Protein AF-A0A9E3AV91-F1 (afdb_monomer_lite)

Structure (mmCIF, N/CA/C/O backbone):
data_AF-A0A9E3AV91-F1
#
_entry.id   AF-A0A9E3AV91-F1
#
loop_
_atom_site.group_PDB
_atom_site.id
_atom_site.type_symbol
_atom_site.label_atom_id
_atom_site.label_alt_id
_atom_site.label_comp_id
_atom_site.label_asym_id
_atom_site.label_entity_id
_atom_site.label_seq_id
_atom_site.pdbx_PDB_ins_code
_atom_site.Cartn_x
_atom_site.Cartn_y
_atom_site.Cartn_z
_atom_site.occupancy
_atom_site.B_iso_or_equiv
_atom_site.auth_seq_id
_atom_site.auth_comp_id
_atom_site.auth_asym_id
_atom_site.auth_atom_id
_atom_site.pdbx_PDB_model_num
ATOM 1 N N . MET A 1 1 ? 62.453 -32.123 -1.125 1.00 66.94 1 MET A N 1
ATOM 2 C CA . MET A 1 1 ? 61.817 -31.999 -2.456 1.00 66.94 1 MET A CA 1
ATOM 3 C C . MET A 1 1 ? 60.287 -31.909 -2.385 1.00 66.94 1 MET A C 1
ATOM 5 O O . MET A 1 1 ? 59.731 -31.094 -3.101 1.00 66.94 1 MET A O 1
ATOM 9 N N . LEU A 1 2 ? 59.595 -32.643 -1.497 1.00 73.81 2 LEU A N 1
ATOM 10 C CA . LEU A 1 2 ? 58.120 -32.592 -1.363 1.00 73.81 2 LEU A CA 1
ATOM 11 C C . LEU A 1 2 ? 57.533 -31.235 -0.911 1.00 73.81 2 LEU A C 1
ATOM 13 O O . LEU A 1 2 ? 56.445 -30.877 -1.342 1.00 73.81 2 LEU A O 1
ATOM 17 N N . TRP A 1 3 ? 58.254 -30.450 -0.107 1.00 83.56 3 TRP A N 1
ATOM 18 C CA . TRP A 1 3 ? 57.770 -29.158 0.413 1.00 83.56 3 TRP A CA 1
ATOM 19 C C . TRP A 1 3 ? 57.645 -28.054 -0.653 1.00 83.56 3 TRP A C 1
ATOM 21 O O . TRP A 1 3 ? 56.817 -27.157 -0.528 1.00 83.56 3 TRP A O 1
ATOM 31 N N . ALA A 1 4 ? 58.449 -28.116 -1.716 1.00 78.56 4 ALA A N 1
ATOM 32 C CA . ALA A 1 4 ? 58.384 -27.146 -2.807 1.00 78.56 4 ALA A CA 1
ATOM 33 C C . ALA A 1 4 ? 57.163 -27.403 -3.707 1.00 78.56 4 ALA A C 1
ATOM 35 O O . ALA A 1 4 ? 56.510 -26.467 -4.155 1.00 78.56 4 ALA A O 1
ATOM 36 N N . LEU A 1 5 ? 56.809 -28.676 -3.918 1.00 81.44 5 LEU A N 1
ATOM 37 C CA . LEU A 1 5 ? 55.640 -29.067 -4.709 1.00 81.44 5 LEU A CA 1
ATOM 38 C C . LEU A 1 5 ? 54.326 -28.701 -4.011 1.00 81.44 5 LEU A C 1
ATOM 40 O O . LEU A 1 5 ? 53.410 -28.207 -4.664 1.00 81.44 5 LEU A O 1
ATOM 44 N N . THR A 1 6 ? 54.239 -28.884 -2.691 1.00 80.44 6 THR A N 1
ATOM 45 C CA . THR A 1 6 ? 53.053 -28.470 -1.926 1.00 80.44 6 THR A CA 1
ATOM 46 C C . THR A 1 6 ? 52.890 -26.952 -1.914 1.00 80.44 6 THR A C 1
ATOM 48 O O . THR A 1 6 ? 51.776 -26.467 -2.096 1.00 80.44 6 THR A O 1
ATOM 51 N N . ALA A 1 7 ? 53.986 -26.195 -1.780 1.00 80.75 7 ALA A N 1
ATOM 52 C CA . ALA A 1 7 ? 53.957 -24.735 -1.854 1.00 80.75 7 ALA A CA 1
ATOM 53 C C . ALA A 1 7 ? 53.473 -24.231 -3.228 1.00 80.75 7 ALA A C 1
ATOM 55 O O . ALA A 1 7 ? 52.622 -23.346 -3.295 1.00 80.75 7 ALA A O 1
ATOM 56 N N . ILE A 1 8 ? 53.952 -24.833 -4.322 1.00 84.44 8 ILE A N 1
ATOM 57 C CA . ILE A 1 8 ? 53.514 -24.491 -5.685 1.00 84.44 8 ILE A CA 1
ATOM 58 C C . ILE A 1 8 ? 52.039 -24.859 -5.906 1.00 84.44 8 ILE A C 1
ATOM 60 O O . ILE A 1 8 ? 51.296 -24.067 -6.482 1.00 84.44 8 ILE A O 1
ATOM 64 N N . ALA A 1 9 ? 51.582 -26.015 -5.415 1.00 75.94 9 ALA A N 1
ATOM 65 C CA . ALA A 1 9 ? 50.182 -26.427 -5.529 1.00 75.94 9 ALA A CA 1
ATOM 66 C C . ALA A 1 9 ? 49.228 -25.487 -4.768 1.00 75.94 9 ALA A C 1
ATOM 68 O O . ALA A 1 9 ? 48.163 -25.145 -5.283 1.00 75.94 9 ALA A O 1
ATOM 69 N N . LEU A 1 10 ? 49.623 -25.016 -3.578 1.00 79.94 10 LEU A N 1
ATOM 70 C CA . LEU A 1 10 ? 48.866 -24.015 -2.819 1.00 79.94 10 LEU A CA 1
ATOM 71 C C . LEU A 1 10 ? 48.783 -22.673 -3.556 1.00 79.94 10 LEU A C 1
ATOM 73 O O . LEU A 1 10 ? 47.712 -22.070 -3.609 1.00 79.94 10 LEU A O 1
ATOM 77 N N . LEU A 1 11 ? 49.887 -22.226 -4.160 1.00 79.44 11 LEU A N 1
ATOM 78 C CA . LEU A 1 11 ? 49.912 -20.999 -4.959 1.00 79.44 11 LEU A CA 1
ATOM 79 C C . LEU A 1 11 ? 49.023 -21.109 -6.205 1.00 79.44 11 LEU A C 1
ATOM 81 O O . LEU A 1 11 ? 48.274 -20.180 -6.503 1.00 79.44 11 LEU A O 1
ATOM 85 N N . ALA A 1 12 ? 49.046 -22.252 -6.895 1.00 71.94 12 ALA A N 1
ATOM 86 C CA . ALA A 1 12 ? 48.179 -22.508 -8.043 1.00 71.94 12 ALA A CA 1
ATOM 87 C C . ALA A 1 12 ? 46.690 -22.522 -7.649 1.00 71.94 12 ALA A C 1
ATOM 89 O O . ALA A 1 12 ? 45.868 -21.907 -8.327 1.00 71.94 12 ALA A O 1
ATOM 90 N N . ALA A 1 13 ? 46.341 -23.154 -6.523 1.00 71.25 13 ALA A N 1
ATOM 91 C CA . ALA A 1 13 ? 44.971 -23.171 -6.009 1.00 71.25 13 ALA A CA 1
ATOM 92 C C . ALA A 1 13 ? 44.472 -21.768 -5.608 1.00 71.25 13 ALA A C 1
ATOM 94 O O . ALA A 1 13 ? 43.328 -21.418 -5.896 1.00 71.25 13 ALA A O 1
ATOM 95 N N . ALA A 1 14 ? 45.331 -20.946 -4.995 1.00 70.69 14 ALA A N 1
ATOM 96 C CA . ALA A 1 14 ? 45.009 -19.563 -4.639 1.00 70.69 14 ALA A CA 1
ATOM 97 C C . ALA A 1 14 ? 44.835 -18.658 -5.876 1.00 70.69 14 ALA A C 1
ATOM 99 O O . ALA A 1 14 ? 43.919 -17.841 -5.928 1.00 70.69 14 ALA A O 1
ATOM 100 N N . ALA A 1 15 ? 45.671 -18.823 -6.904 1.00 72.06 15 ALA A N 1
ATOM 101 C CA . ALA A 1 15 ? 45.511 -18.106 -8.171 1.00 72.06 15 ALA A CA 1
ATOM 102 C C . ALA A 1 15 ? 44.214 -18.507 -8.904 1.00 72.06 15 ALA A C 1
ATOM 104 O O . ALA A 1 15 ? 43.525 -17.655 -9.473 1.00 72.06 15 ALA A O 1
ATOM 105 N N . GLN A 1 16 ? 43.842 -19.790 -8.847 1.00 69.69 16 GLN A N 1
ATOM 106 C CA . GLN A 1 16 ? 42.607 -20.295 -9.445 1.00 69.69 16 GLN A CA 1
ATOM 107 C C . GLN A 1 16 ? 41.355 -19.734 -8.754 1.00 69.69 16 GLN A C 1
ATOM 109 O O . GLN A 1 16 ? 40.400 -19.368 -9.440 1.00 69.69 16 GLN A O 1
ATOM 114 N N . SER A 1 17 ? 41.351 -19.621 -7.419 1.00 60.25 17 SER A N 1
ATOM 115 C CA . SER A 1 17 ? 40.216 -19.055 -6.674 1.00 60.25 17 SER A CA 1
ATOM 116 C C . SER A 1 17 ? 40.046 -17.551 -6.917 1.00 60.25 17 SER A C 1
ATOM 118 O O . SER A 1 17 ? 38.918 -17.085 -7.083 1.00 60.25 17 SER A O 1
ATOM 120 N N . LEU A 1 18 ? 41.148 -16.801 -7.030 1.00 64.69 18 LEU A N 1
ATOM 121 C CA . LEU A 1 18 ? 41.136 -15.385 -7.415 1.00 64.69 18 LEU A CA 1
ATOM 122 C C . LEU A 1 18 ? 40.551 -15.190 -8.821 1.00 64.69 18 LEU A C 1
ATOM 124 O O . LEU A 1 18 ? 39.651 -14.375 -9.004 1.00 64.69 18 LEU A O 1
ATOM 128 N N . THR A 1 19 ? 40.995 -15.994 -9.791 1.00 66.00 19 THR A N 1
ATOM 129 C CA . THR A 1 19 ? 40.529 -15.914 -11.187 1.00 66.00 19 THR A CA 1
ATOM 130 C C . THR A 1 19 ? 39.050 -16.280 -11.319 1.00 66.00 19 THR A C 1
ATOM 132 O O . THR A 1 19 ? 38.302 -15.594 -12.013 1.00 66.00 19 THR A O 1
ATOM 135 N N . ALA A 1 20 ? 38.605 -17.328 -10.617 1.00 66.75 20 ALA A N 1
ATOM 136 C CA . ALA A 1 20 ? 37.196 -17.722 -10.588 1.00 66.75 20 ALA A CA 1
ATOM 137 C C . ALA A 1 20 ? 36.309 -16.614 -9.994 1.00 66.75 20 ALA A C 1
ATOM 139 O O . ALA A 1 20 ? 35.258 -16.298 -10.545 1.00 66.75 20 ALA A O 1
ATOM 140 N N . THR A 1 21 ? 36.774 -15.953 -8.930 1.00 67.12 21 THR A N 1
ATOM 141 C CA . THR A 1 21 ? 36.050 -14.836 -8.302 1.00 67.12 21 THR A CA 1
ATOM 142 C C . THR A 1 21 ? 35.936 -13.629 -9.239 1.00 67.12 21 THR A C 1
ATOM 144 O O . THR A 1 21 ? 34.872 -13.018 -9.329 1.00 67.12 21 THR A O 1
ATOM 147 N N . SER A 1 22 ? 37.008 -13.292 -9.965 1.00 68.00 22 SER A N 1
ATOM 148 C CA . SER A 1 22 ? 36.998 -12.209 -10.959 1.00 68.00 22 SER A CA 1
ATOM 149 C C . SER A 1 22 ? 36.042 -12.497 -12.118 1.00 68.00 22 SER A C 1
ATOM 151 O O . SER A 1 22 ? 35.288 -11.615 -12.522 1.00 68.00 22 SER A O 1
ATOM 153 N N . TYR A 1 23 ? 36.028 -13.738 -12.603 1.00 68.50 23 TYR A N 1
ATOM 154 C CA . TYR A 1 23 ? 35.145 -14.176 -13.681 1.00 68.50 23 TYR A CA 1
ATOM 155 C C . TYR A 1 23 ? 33.661 -14.103 -13.295 1.00 68.50 23 TYR A C 1
ATOM 157 O O . TYR A 1 23 ? 32.833 -13.599 -14.056 1.00 68.50 23 TYR A O 1
ATOM 165 N N . ASP A 1 24 ? 33.324 -14.553 -12.085 1.00 74.50 24 ASP A N 1
ATOM 166 C CA . ASP A 1 24 ? 31.957 -14.484 -11.568 1.00 74.50 24 ASP A CA 1
ATOM 167 C C . ASP A 1 24 ? 31.510 -13.036 -11.327 1.00 74.50 24 ASP A C 1
ATOM 169 O O . ASP A 1 24 ? 30.356 -12.690 -11.591 1.00 74.50 24 ASP A O 1
ATOM 173 N N . ALA A 1 25 ? 32.410 -12.169 -10.853 1.00 76.38 25 ALA A N 1
ATOM 174 C CA . ALA A 1 25 ? 32.127 -10.748 -10.671 1.00 76.38 25 ALA A CA 1
ATOM 175 C C . ALA A 1 25 ? 31.852 -10.037 -12.008 1.00 76.38 25 ALA A C 1
ATOM 177 O O . ALA A 1 25 ? 30.905 -9.255 -12.104 1.00 76.38 25 ALA A O 1
ATOM 178 N N . GLU A 1 26 ? 32.630 -10.343 -13.048 1.00 75.25 26 GLU A N 1
ATOM 179 C CA . GLU A 1 26 ? 32.450 -9.788 -14.392 1.00 75.25 26 GLU A CA 1
ATOM 180 C C . GLU A 1 26 ? 31.134 -10.255 -15.030 1.00 75.25 26 GLU A C 1
ATOM 182 O O . GLU A 1 26 ? 30.369 -9.438 -15.546 1.00 75.25 26 GLU A O 1
ATOM 187 N N . ARG A 1 27 ? 30.799 -11.547 -14.910 1.00 77.62 27 ARG A N 1
ATOM 188 C CA . ARG A 1 27 ? 29.502 -12.075 -15.364 1.00 77.62 27 ARG A CA 1
ATOM 189 C C . ARG A 1 27 ? 28.324 -11.408 -14.659 1.00 77.62 27 ARG A C 1
ATOM 191 O O . ARG A 1 27 ? 27.390 -10.978 -15.325 1.00 77.62 27 ARG A O 1
ATOM 198 N N . ARG A 1 28 ? 28.390 -11.239 -13.333 1.00 72.69 28 ARG A N 1
ATOM 199 C CA . ARG A 1 28 ? 27.345 -10.530 -12.573 1.00 72.69 28 ARG A CA 1
ATOM 200 C C . ARG A 1 28 ? 27.182 -9.083 -13.023 1.00 72.69 28 ARG A C 1
ATOM 202 O O . ARG A 1 28 ? 26.057 -8.596 -13.078 1.00 72.69 28 ARG A O 1
ATOM 209 N N . ALA A 1 29 ? 28.279 -8.395 -13.338 1.00 83.75 29 ALA A N 1
ATOM 210 C CA . ALA A 1 29 ? 28.225 -7.029 -13.848 1.00 83.75 29 ALA A CA 1
ATOM 211 C C . ALA A 1 29 ? 27.537 -6.965 -15.221 1.00 83.75 29 ALA A C 1
ATOM 213 O O . ALA A 1 29 ? 26.724 -6.071 -15.455 1.00 83.75 29 ALA A O 1
ATOM 214 N N . LEU A 1 30 ? 27.810 -7.935 -16.100 1.00 84.38 30 LEU A N 1
ATOM 215 C CA . LEU A 1 30 ? 27.144 -8.057 -17.399 1.00 84.38 30 LEU A CA 1
ATOM 216 C C . LEU A 1 30 ? 25.649 -8.365 -17.252 1.00 84.38 30 LEU A C 1
ATOM 218 O O . LEU A 1 30 ? 24.834 -7.686 -17.876 1.00 84.38 30 LEU A O 1
ATOM 222 N N . ASP A 1 31 ? 25.281 -9.318 -16.396 1.00 83.50 31 ASP A N 1
ATOM 223 C CA . ASP A 1 31 ? 23.880 -9.672 -16.134 1.00 83.50 31 ASP A CA 1
ATOM 224 C C . ASP A 1 31 ? 23.110 -8.484 -15.536 1.00 83.50 31 ASP A C 1
ATOM 226 O O . ASP A 1 31 ? 21.998 -8.170 -15.965 1.00 83.50 31 ASP A O 1
ATOM 230 N N . ALA A 1 32 ? 23.720 -7.763 -14.589 1.00 83.69 32 ALA A N 1
ATOM 231 C CA . ALA A 1 32 ? 23.139 -6.559 -14.002 1.00 83.69 32 ALA A CA 1
ATOM 232 C C 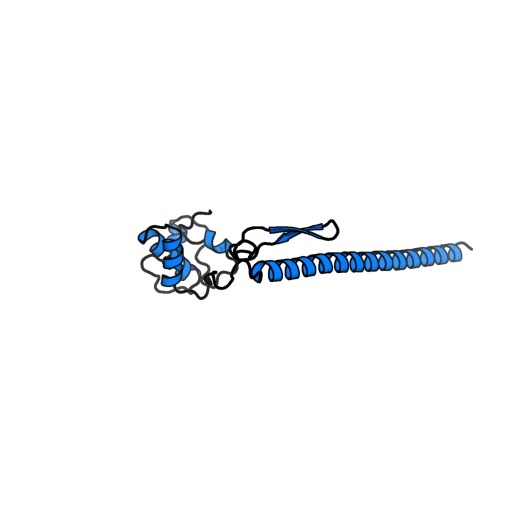. ALA A 1 32 ? 22.970 -5.439 -15.039 1.00 83.69 32 ALA A C 1
ATOM 234 O O . ALA A 1 32 ? 21.919 -4.801 -15.087 1.00 83.69 32 ALA A O 1
ATOM 235 N N . ALA A 1 33 ? 23.963 -5.222 -15.906 1.00 86.69 33 ALA A N 1
ATOM 236 C CA . ALA A 1 33 ? 23.870 -4.245 -16.988 1.00 86.69 33 ALA A CA 1
ATOM 237 C C . ALA A 1 33 ? 22.763 -4.606 -17.994 1.00 86.69 33 ALA A C 1
ATOM 239 O O . ALA A 1 33 ? 22.022 -3.732 -18.451 1.00 86.69 33 ALA 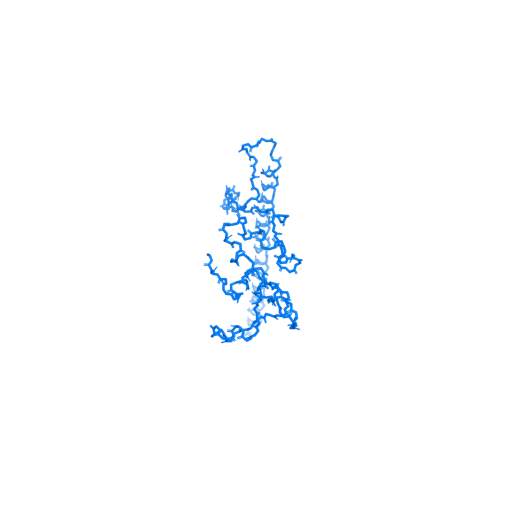A O 1
ATOM 240 N N . GLN A 1 34 ? 22.602 -5.894 -18.312 1.00 87.06 34 GLN A N 1
ATOM 241 C CA . GLN A 1 34 ? 21.506 -6.370 -19.155 1.00 87.06 34 GLN A CA 1
ATOM 242 C C . GLN A 1 34 ? 20.147 -6.146 -18.487 1.00 87.06 34 GLN A C 1
ATOM 244 O O . GLN A 1 34 ? 19.259 -5.568 -19.118 1.00 87.06 34 GLN A O 1
ATOM 249 N N . ALA A 1 35 ? 19.995 -6.518 -17.214 1.00 85.31 35 ALA A N 1
ATOM 250 C CA . ALA A 1 35 ? 18.769 -6.292 -16.452 1.00 85.31 35 ALA A CA 1
ATOM 251 C C . ALA A 1 35 ? 18.406 -4.799 -16.385 1.00 85.31 35 ALA A C 1
ATOM 253 O O . ALA A 1 35 ? 17.258 -4.432 -16.641 1.00 85.31 35 ALA A O 1
ATOM 254 N N . GLN A 1 36 ? 19.391 -3.930 -16.142 1.00 88.50 36 GLN A N 1
ATOM 255 C CA . GLN A 1 36 ? 19.189 -2.483 -16.136 1.00 88.50 36 GLN A CA 1
ATOM 256 C C . GLN A 1 36 ? 18.705 -1.978 -17.499 1.00 88.50 36 GLN A C 1
ATOM 258 O O . GLN A 1 36 ? 17.746 -1.216 -17.567 1.00 88.50 36 GLN A O 1
ATOM 263 N N . SER A 1 37 ? 19.285 -2.472 -18.597 1.00 91.19 37 SER A N 1
ATOM 264 C CA . SER A 1 37 ? 18.844 -2.082 -19.942 1.00 91.19 37 SER A CA 1
ATOM 265 C C . SER A 1 37 ? 17.385 -2.465 -20.232 1.00 91.19 37 SER A C 1
ATOM 267 O O . SER A 1 37 ? 16.674 -1.728 -20.917 1.00 91.19 37 SER A O 1
ATOM 269 N N . VAL A 1 38 ? 16.915 -3.596 -19.689 1.00 91.12 38 VAL A N 1
ATOM 270 C CA . VAL A 1 38 ? 15.514 -4.031 -19.793 1.00 91.12 38 VAL A CA 1
ATOM 271 C C . VAL A 1 38 ? 14.601 -3.116 -18.970 1.00 91.12 38 VAL A C 1
ATOM 273 O O . VAL A 1 38 ? 13.525 -2.746 -19.446 1.00 91.12 38 VAL A O 1
ATOM 276 N N . LEU A 1 39 ? 15.028 -2.707 -17.771 1.00 90.19 39 LEU A N 1
ATOM 277 C CA . LEU A 1 39 ? 14.293 -1.755 -16.930 1.00 90.19 39 LEU A CA 1
ATOM 278 C C . LEU A 1 39 ? 14.179 -0.379 -17.595 1.00 90.19 39 LEU A C 1
ATOM 280 O O . LEU A 1 39 ? 13.081 0.173 -17.675 1.00 90.19 39 LEU A O 1
ATOM 284 N N . ASP A 1 40 ? 15.272 0.140 -18.148 1.00 92.31 40 ASP A N 1
ATOM 285 C CA . ASP A 1 40 ? 15.285 1.431 -18.841 1.00 92.31 40 ASP A CA 1
ATOM 286 C C . ASP A 1 40 ? 14.365 1.410 -20.072 1.00 92.31 40 ASP A C 1
ATOM 288 O O . ASP A 1 40 ? 13.599 2.351 -20.320 1.00 92.31 40 ASP A O 1
ATOM 292 N N . ALA A 1 41 ? 14.374 0.300 -20.820 1.00 92.00 41 ALA A N 1
ATOM 293 C CA . ALA A 1 41 ? 13.444 0.073 -21.920 1.00 92.00 41 ALA A CA 1
ATOM 294 C C . ALA A 1 41 ? 11.986 0.028 -21.435 1.00 92.00 41 ALA A C 1
ATOM 296 O O . ALA A 1 41 ? 11.108 0.602 -22.085 1.00 92.00 41 ALA A O 1
ATOM 297 N N . ALA A 1 42 ? 11.715 -0.601 -20.287 1.00 91.62 42 ALA A N 1
ATOM 298 C CA . ALA A 1 42 ? 10.383 -0.658 -19.694 1.00 91.62 42 ALA A CA 1
ATOM 299 C C . ALA A 1 42 ? 9.864 0.736 -19.308 1.00 91.62 42 ALA A C 1
ATOM 301 O O . ALA A 1 42 ? 8.752 1.106 -19.693 1.00 91.62 42 ALA A O 1
ATOM 302 N N . VAL A 1 43 ? 10.685 1.535 -18.619 1.00 91.75 43 VAL A N 1
ATOM 303 C CA . VAL A 1 43 ? 10.346 2.911 -18.221 1.00 91.75 43 VAL A CA 1
ATOM 304 C C . VAL A 1 43 ? 10.102 3.776 -19.452 1.00 91.75 43 VAL A C 1
ATOM 306 O O . VAL A 1 43 ? 9.053 4.410 -19.572 1.00 91.75 43 VAL A O 1
ATOM 309 N N . THR A 1 44 ? 11.021 3.743 -20.417 1.00 94.19 44 THR A N 1
ATOM 310 C CA . THR A 1 44 ? 10.889 4.499 -21.668 1.00 94.19 44 THR A CA 1
ATOM 311 C C . THR A 1 44 ? 9.604 4.115 -22.401 1.00 94.19 44 THR A C 1
ATOM 313 O O . THR A 1 44 ? 8.843 4.976 -22.853 1.00 94.19 44 THR A O 1
ATOM 316 N N . ARG A 1 45 ? 9.302 2.813 -22.480 1.00 93.31 45 ARG A N 1
ATOM 317 C CA . ARG A 1 45 ? 8.091 2.314 -23.134 1.00 93.31 45 ARG A CA 1
ATOM 318 C C . ARG A 1 45 ? 6.817 2.763 -22.424 1.00 93.31 45 ARG A C 1
ATOM 320 O O . ARG A 1 45 ? 5.838 3.067 -23.116 1.00 93.31 45 ARG A O 1
ATOM 327 N N . ALA A 1 46 ? 6.827 2.803 -21.093 1.00 91.62 46 ALA A N 1
ATOM 328 C CA . ALA A 1 46 ? 5.722 3.291 -20.278 1.00 91.62 46 ALA A CA 1
ATOM 329 C C . ALA A 1 46 ? 5.469 4.784 -20.521 1.00 91.62 46 ALA A C 1
ATOM 331 O O . ALA A 1 46 ? 4.348 5.160 -20.865 1.00 91.62 46 ALA A O 1
ATOM 332 N N . VAL A 1 47 ? 6.515 5.617 -20.456 1.00 92.06 47 VAL A N 1
ATOM 333 C CA . VAL A 1 47 ? 6.428 7.069 -20.697 1.00 92.06 47 VAL A CA 1
ATOM 334 C C . VAL A 1 47 ? 5.867 7.369 -22.087 1.00 92.06 47 VAL A C 1
ATOM 336 O O . VAL A 1 47 ? 4.956 8.189 -22.218 1.00 92.06 47 VAL A O 1
ATOM 339 N N . LEU A 1 48 ? 6.341 6.664 -23.121 1.00 93.06 48 LEU A N 1
ATOM 340 C CA . LEU A 1 48 ? 5.825 6.800 -24.487 1.00 93.06 48 LEU A CA 1
ATOM 341 C C . LEU A 1 48 ? 4.357 6.373 -24.601 1.00 93.06 48 LEU A C 1
ATOM 343 O O . LEU A 1 48 ? 3.579 7.025 -25.293 1.00 93.06 48 LEU A O 1
ATOM 347 N N . GLY A 1 49 ? 3.970 5.293 -23.916 1.00 91.75 49 GLY A N 1
ATOM 348 C CA . GLY A 1 49 ? 2.587 4.819 -23.893 1.00 91.75 49 GLY A CA 1
ATOM 349 C C . GLY A 1 49 ? 1.636 5.832 -23.259 1.00 91.75 49 GLY A C 1
ATOM 350 O O . GLY A 1 49 ? 0.578 6.113 -23.817 1.00 91.75 49 GLY A O 1
ATOM 351 N N . ILE A 1 50 ? 2.019 6.414 -22.123 1.00 89.25 50 ILE A N 1
ATOM 352 C CA . ILE A 1 50 ? 1.213 7.407 -21.393 1.00 89.25 50 ILE A CA 1
ATOM 353 C C . ILE A 1 50 ? 1.156 8.739 -22.157 1.00 89.25 50 ILE A C 1
ATOM 355 O O . ILE A 1 50 ? 0.117 9.399 -22.191 1.00 89.25 50 ILE A O 1
ATOM 359 N N . SER A 1 51 ? 2.252 9.115 -22.819 1.00 90.44 51 SER A N 1
ATOM 360 C CA . SER A 1 51 ? 2.382 10.388 -23.539 1.00 90.44 51 SER A CA 1
ATOM 361 C C . SER A 1 51 ? 1.843 10.366 -24.980 1.00 90.44 51 SER A C 1
ATOM 363 O O . SER A 1 51 ? 1.883 11.400 -25.652 1.00 90.44 51 SER A O 1
ATOM 365 N N . ASP A 1 52 ? 1.340 9.232 -25.496 1.00 91.00 52 ASP A N 1
ATOM 366 C CA . ASP A 1 52 ? 0.895 9.135 -26.898 1.00 91.00 52 ASP A CA 1
ATOM 367 C C . ASP A 1 52 ? -0.265 10.108 -27.177 1.00 91.00 52 ASP A C 1
ATOM 369 O O . ASP A 1 52 ? -1.290 10.123 -26.494 1.00 91.00 52 ASP A O 1
ATOM 373 N N . ARG A 1 53 ? -0.137 10.949 -28.206 1.00 89.19 53 ARG A N 1
ATOM 374 C CA . ARG A 1 53 ? -1.151 11.956 -28.565 1.00 89.19 53 ARG A CA 1
ATOM 375 C C . ARG A 1 53 ? -2.449 11.349 -29.106 1.00 89.19 53 ARG A C 1
ATOM 377 O O . ARG A 1 53 ? -3.470 12.027 -29.105 1.00 89.19 53 ARG A O 1
ATOM 384 N N . ARG A 1 54 ? -2.437 10.088 -29.544 1.00 92.19 54 ARG A N 1
ATOM 385 C CA . ARG A 1 54 ? -3.606 9.395 -30.100 1.00 92.19 54 ARG A CA 1
ATOM 386 C C . ARG A 1 54 ? -4.405 8.726 -28.973 1.00 92.19 54 ARG A C 1
ATOM 388 O O . ARG A 1 54 ? -3.895 7.780 -28.373 1.00 92.19 54 ARG A O 1
ATOM 395 N N . PRO A 1 55 ? -5.676 9.103 -28.731 1.00 82.44 55 PRO A N 1
ATOM 396 C CA . PRO A 1 55 ? -6.464 8.568 -27.613 1.00 82.44 55 PRO A CA 1
ATOM 397 C C . PRO A 1 55 ? -6.583 7.039 -27.592 1.00 82.44 55 PRO A C 1
ATOM 399 O O . PRO A 1 55 ? -6.594 6.435 -26.529 1.00 82.44 55 PRO A O 1
ATOM 402 N N . ARG A 1 56 ? -6.633 6.401 -28.769 1.00 85.50 56 ARG A N 1
ATOM 403 C CA . ARG A 1 56 ? -6.728 4.936 -28.897 1.00 85.50 56 ARG A CA 1
ATOM 404 C C . ARG A 1 56 ? -5.419 4.193 -28.607 1.00 85.50 56 ARG A C 1
ATOM 406 O O . ARG A 1 56 ? -5.467 3.011 -28.293 1.00 85.50 56 ARG A O 1
ATOM 413 N N . ALA A 1 57 ? -4.270 4.853 -28.755 1.00 83.69 57 ALA A N 1
ATOM 414 C CA . ALA A 1 57 ? -2.949 4.259 -28.522 1.00 83.69 57 ALA A CA 1
ATOM 415 C C . ALA A 1 57 ? -2.370 4.631 -27.146 1.00 83.69 57 ALA A C 1
ATOM 417 O O . ALA A 1 57 ? -1.466 3.951 -26.655 1.00 83.69 57 ALA A O 1
ATOM 418 N N . ARG A 1 58 ? -2.909 5.687 -26.522 1.00 89.12 58 ARG A N 1
ATOM 419 C CA . ARG A 1 58 ? -2.524 6.139 -25.189 1.00 89.12 58 ARG A CA 1
ATOM 420 C C . ARG A 1 58 ? -2.852 5.085 -24.139 1.00 89.12 58 ARG A C 1
ATOM 422 O O . ARG A 1 58 ? -3.964 4.563 -24.073 1.00 89.12 58 ARG A O 1
ATOM 429 N N . TRP A 1 59 ? -1.874 4.787 -23.297 1.00 89.44 59 TRP A N 1
ATOM 430 C CA . TRP A 1 59 ? -2.054 3.893 -22.166 1.00 89.44 59 TRP A CA 1
ATOM 431 C C . TRP A 1 59 ? -2.895 4.566 -21.088 1.00 89.44 59 TRP A C 1
ATOM 433 O O . TRP A 1 59 ? -2.699 5.734 -20.760 1.00 89.44 59 TRP A O 1
ATOM 443 N N . ARG A 1 60 ? -3.824 3.795 -20.526 1.00 83.69 60 ARG A N 1
ATOM 444 C CA . ARG A 1 60 ? -4.534 4.162 -19.303 1.00 83.69 60 ARG A CA 1
ATOM 445 C C . ARG A 1 60 ? -3.644 3.839 -18.104 1.00 83.69 60 ARG A C 1
ATOM 447 O O . ARG A 1 60 ? -2.945 2.828 -18.115 1.00 83.69 60 ARG A O 1
ATOM 454 N N . VAL A 1 61 ? -3.692 4.701 -17.096 1.00 82.69 61 VAL A N 1
ATOM 455 C CA . VAL A 1 61 ? -2.964 4.584 -15.820 1.00 82.69 61 VAL A CA 1
ATOM 456 C C . VAL A 1 61 ? -3.842 3.908 -14.756 1.00 82.69 61 VAL A C 1
ATOM 458 O O . VAL A 1 61 ? -3.963 4.359 -13.624 1.00 82.69 61 VAL A O 1
ATOM 461 N N . ASP A 1 62 ? -4.517 2.828 -15.148 1.00 77.31 62 ASP A N 1
ATOM 462 C CA . ASP A 1 62 ? -5.494 2.094 -14.332 1.00 77.31 62 ASP A CA 1
ATOM 463 C C . ASP A 1 62 ? -4.979 0.727 -13.851 1.00 77.31 62 ASP A C 1
ATOM 465 O O . ASP A 1 62 ? -5.751 -0.099 -13.376 1.00 77.31 62 ASP A O 1
ATOM 469 N N . GLY A 1 63 ? -3.674 0.469 -13.983 1.00 79.94 63 GLY A N 1
ATOM 470 C CA . GLY A 1 63 ? -3.063 -0.805 -13.606 1.00 79.94 63 GLY A CA 1
ATOM 471 C C . GLY A 1 63 ? -3.207 -1.916 -14.650 1.00 79.94 63 GLY A C 1
ATOM 472 O O . GLY A 1 63 ? -2.719 -3.021 -14.419 1.00 79.94 63 GLY A O 1
ATOM 473 N N . THR A 1 64 ? -3.808 -1.661 -15.819 1.00 84.44 64 THR A N 1
ATOM 474 C CA . THR A 1 64 ? -3.884 -2.666 -16.894 1.00 84.44 64 THR A CA 1
ATOM 475 C C . THR A 1 64 ? -2.486 -3.106 -17.341 1.00 84.44 64 THR A C 1
ATOM 477 O O . THR A 1 64 ? -1.691 -2.293 -17.820 1.00 84.44 64 THR A O 1
ATOM 480 N N . ALA A 1 65 ? -2.202 -4.410 -17.254 1.00 87.44 65 ALA A N 1
ATOM 481 C CA . ALA A 1 65 ? -0.912 -4.965 -17.647 1.00 87.44 65 ALA A CA 1
ATOM 482 C C . ALA A 1 65 ? -0.648 -4.811 -19.155 1.00 87.44 65 ALA A C 1
ATOM 484 O O . ALA A 1 65 ? -1.482 -5.138 -20.004 1.00 87.44 65 ALA A O 1
ATOM 485 N N . ARG A 1 66 ? 0.556 -4.350 -19.494 1.00 91.31 66 ARG A N 1
ATOM 486 C CA . ARG A 1 66 ? 1.069 -4.233 -20.862 1.00 91.31 66 ARG A CA 1
ATOM 487 C C . ARG A 1 66 ? 2.299 -5.108 -21.010 1.00 91.31 66 ARG A C 1
ATOM 489 O O . ARG A 1 66 ? 3.169 -5.097 -20.146 1.00 91.31 66 ARG A O 1
ATOM 496 N N . MET A 1 67 ? 2.366 -5.863 -22.101 1.00 92.81 67 MET A N 1
ATOM 497 C CA . MET A 1 67 ? 3.475 -6.774 -22.368 1.00 92.81 67 MET A CA 1
ATOM 498 C C . MET A 1 67 ? 4.178 -6.397 -23.663 1.00 92.81 67 MET A C 1
ATOM 500 O O . MET A 1 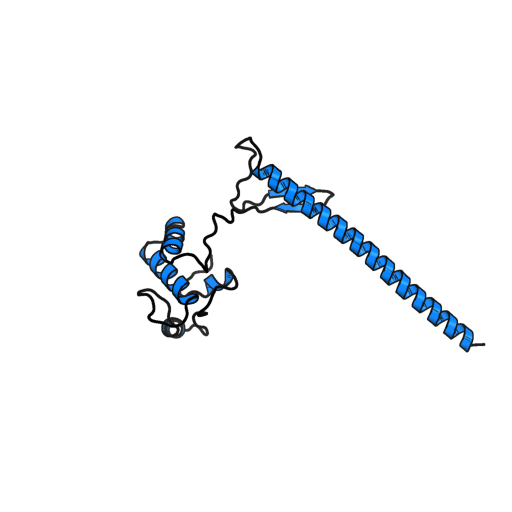67 ? 3.532 -6.013 -24.638 1.00 92.81 67 MET A O 1
ATOM 504 N N . PHE A 1 68 ? 5.499 -6.511 -23.661 1.00 92.50 68 PHE A N 1
ATOM 505 C CA . PHE A 1 68 ? 6.325 -6.420 -24.858 1.00 92.50 68 PHE A CA 1
ATOM 506 C C . PHE A 1 68 ? 7.609 -7.226 -24.654 1.00 92.50 68 PHE A C 1
ATOM 508 O O . PHE A 1 68 ? 7.943 -7.599 -23.531 1.00 92.50 68 PHE A O 1
ATOM 515 N N . VAL A 1 69 ? 8.310 -7.510 -25.747 1.00 93.19 69 VAL A N 1
ATOM 516 C CA . VAL A 1 69 ? 9.601 -8.200 -25.716 1.00 93.19 69 VAL A CA 1
ATOM 517 C C . VAL A 1 69 ? 10.698 -7.191 -26.021 1.00 93.19 69 VAL A C 1
ATOM 519 O O . VAL A 1 69 ? 10.564 -6.386 -26.945 1.00 93.19 69 VAL A O 1
ATOM 522 N N . PHE A 1 70 ? 11.782 -7.238 -25.253 1.00 91.12 70 PHE A N 1
ATOM 523 C CA . PHE A 1 70 ? 12.986 -6.454 -25.495 1.00 91.12 70 PHE A CA 1
ATOM 524 C C . PHE A 1 70 ? 14.210 -7.333 -25.270 1.00 91.12 70 PHE A C 1
ATOM 526 O O . PHE A 1 70 ? 14.382 -7.852 -24.174 1.00 91.12 70 PHE A O 1
ATOM 533 N N . ARG A 1 71 ? 15.050 -7.498 -26.304 1.00 87.00 71 ARG A N 1
ATOM 534 C CA . ARG A 1 71 ? 16.260 -8.346 -26.256 1.00 87.00 71 ARG A CA 1
ATOM 535 C C . ARG A 1 71 ? 15.975 -9.731 -25.652 1.00 87.00 71 ARG A C 1
ATOM 537 O O . ARG A 1 71 ? 16.594 -10.122 -24.672 1.00 87.00 71 ARG A O 1
ATOM 544 N N . ASP A 1 72 ? 14.958 -10.401 -26.197 1.00 86.94 72 ASP A N 1
ATOM 545 C CA . ASP A 1 72 ? 14.468 -11.727 -25.782 1.00 86.94 72 ASP A CA 1
ATOM 546 C C . ASP A 1 72 ? 13.925 -11.832 -24.341 1.00 86.94 72 ASP A C 1
ATOM 548 O O . ASP A 1 72 ? 13.443 -12.889 -23.934 1.00 86.94 72 ASP A O 1
ATOM 552 N N . ALA A 1 73 ? 13.889 -10.727 -23.588 1.00 87.12 73 ALA A N 1
ATOM 553 C CA . ALA A 1 73 ? 13.226 -10.648 -22.294 1.00 87.12 73 ALA A CA 1
ATOM 554 C C . ALA A 1 73 ? 11.754 -10.245 -22.458 1.00 87.12 73 ALA A C 1
ATOM 556 O O . ALA A 1 73 ? 11.427 -9.217 -23.064 1.00 87.12 73 ALA A O 1
ATOM 557 N N . ALA A 1 74 ? 10.849 -11.041 -21.885 1.00 92.25 74 ALA A N 1
ATOM 558 C CA . ALA A 1 74 ? 9.442 -10.683 -21.765 1.00 92.25 74 ALA A CA 1
ATOM 559 C C . ALA A 1 74 ? 9.261 -9.671 -20.625 1.00 92.25 74 ALA A C 1
ATOM 561 O O . ALA A 1 74 ? 9.536 -9.970 -19.464 1.00 92.25 74 ALA A O 1
ATOM 562 N N . VAL A 1 75 ? 8.768 -8.479 -20.952 1.00 93.00 75 VAL A N 1
ATOM 563 C CA . VAL A 1 75 ? 8.568 -7.388 -19.995 1.00 93.00 75 VAL A CA 1
ATOM 564 C C . VAL A 1 75 ? 7.080 -7.177 -19.763 1.00 93.00 75 VAL A C 1
ATOM 566 O O . VAL A 1 75 ? 6.308 -7.016 -20.711 1.00 93.00 75 VAL A O 1
ATOM 569 N N . ARG A 1 76 ? 6.679 -7.134 -18.490 1.00 93.25 76 ARG A N 1
ATOM 570 C CA . ARG A 1 76 ? 5.323 -6.790 -18.050 1.00 93.25 76 ARG A CA 1
ATOM 571 C C . ARG A 1 76 ? 5.356 -5.454 -17.309 1.00 93.25 76 ARG A C 1
ATOM 573 O O . ARG A 1 76 ? 6.039 -5.334 -16.301 1.00 93.25 76 ARG A O 1
ATOM 580 N N . ILE A 1 77 ? 4.593 -4.477 -17.793 1.00 91.50 77 ILE A N 1
ATOM 581 C CA . ILE A 1 77 ? 4.452 -3.148 -17.188 1.00 91.50 77 ILE A CA 1
ATOM 582 C C . ILE A 1 77 ? 3.026 -2.981 -16.668 1.00 91.50 77 ILE A C 1
ATOM 584 O O . ILE A 1 77 ? 2.068 -3.247 -17.392 1.00 91.50 77 ILE A O 1
ATOM 588 N N . LEU A 1 78 ? 2.893 -2.485 -15.441 1.00 88.06 78 LEU A N 1
ATOM 589 C CA . LEU A 1 78 ? 1.652 -1.955 -14.891 1.00 88.06 78 LEU A CA 1
ATOM 590 C C . LEU A 1 78 ? 1.925 -0.499 -14.523 1.00 88.06 78 LEU A C 1
ATOM 592 O O . LEU A 1 78 ? 2.928 -0.213 -13.875 1.00 88.06 78 LEU A O 1
ATOM 596 N N . VAL A 1 79 ? 1.063 0.416 -14.955 1.00 82.31 79 VAL A N 1
ATOM 597 C CA . VAL A 1 79 ? 1.157 1.826 -14.567 1.00 82.31 79 VAL A CA 1
ATOM 598 C C . VAL A 1 79 ? -0.151 2.209 -13.907 1.00 82.31 79 VAL A C 1
ATOM 600 O O . VAL A 1 79 ? -1.222 1.976 -14.472 1.00 82.31 79 VAL A O 1
ATOM 603 N N . GLN A 1 80 ? -0.060 2.785 -12.718 1.00 78.00 80 GLN A N 1
ATOM 604 C CA . GLN A 1 80 ? -1.206 3.242 -11.958 1.00 78.00 80 GLN A CA 1
ATOM 605 C C . GLN A 1 80 ? -0.978 4.677 -11.517 1.00 78.00 80 GLN A C 1
ATOM 607 O O . GLN A 1 80 ? 0.134 5.035 -11.141 1.00 78.00 80 GLN A O 1
ATOM 612 N N . ASP A 1 81 ? -2.029 5.483 -11.583 1.00 68.75 81 ASP A N 1
ATOM 613 C CA . ASP A 1 81 ? -1.988 6.838 -11.058 1.00 68.75 81 ASP A CA 1
ATOM 614 C C . ASP A 1 81 ? -1.837 6.814 -9.527 1.00 68.75 81 ASP A C 1
ATOM 616 O O . ASP A 1 81 ? -2.660 6.225 -8.819 1.00 68.75 81 ASP A O 1
ATOM 620 N N . GLU A 1 82 ? -0.782 7.446 -9.015 1.00 59.12 82 GLU A N 1
ATOM 621 C CA . GLU A 1 82 ? -0.582 7.659 -7.578 1.00 59.12 82 GLU A CA 1
ATOM 622 C C . GLU A 1 82 ? -1.538 8.729 -7.037 1.00 59.12 82 GLU A C 1
ATOM 624 O O . GLU A 1 82 ? -1.975 8.624 -5.894 1.00 59.12 82 GLU A O 1
ATOM 629 N N . LEU A 1 83 ? -1.959 9.693 -7.867 1.00 50.94 83 LEU A N 1
ATOM 630 C CA . LEU A 1 83 ? -2.943 10.718 -7.496 1.00 50.94 83 LEU A CA 1
ATOM 631 C C . LEU A 1 83 ? -4.365 10.144 -7.369 1.00 50.94 83 LEU A C 1
ATOM 633 O O . LEU A 1 83 ? -5.232 10.771 -6.764 1.00 50.94 83 LEU A O 1
ATOM 637 N N . GLY A 1 84 ? -4.602 8.943 -7.909 1.00 56.41 84 GLY A N 1
ATOM 638 C CA . GLY A 1 84 ? -5.837 8.177 -7.723 1.00 56.41 84 GLY A CA 1
ATOM 639 C C . GLY A 1 84 ? -5.835 7.283 -6.479 1.00 56.41 84 GLY A C 1
ATOM 640 O O . GLY A 1 84 ? -6.861 6.675 -6.165 1.00 56.41 84 GLY A O 1
ATOM 641 N N . ARG A 1 85 ? -4.704 7.170 -5.766 1.00 69.00 85 ARG A N 1
ATOM 642 C CA . ARG A 1 85 ? -4.602 6.380 -4.535 1.00 69.00 85 ARG A CA 1
ATOM 643 C C . ARG A 1 85 ? -4.885 7.276 -3.335 1.00 69.00 85 ARG A C 1
ATOM 645 O O . ARG A 1 85 ? -4.211 8.271 -3.099 1.00 69.00 85 ARG A O 1
ATOM 652 N N . VAL A 1 86 ? -5.891 6.901 -2.552 1.00 78.06 86 VAL A N 1
ATOM 653 C CA . VAL A 1 86 ? -6.167 7.554 -1.271 1.00 78.06 86 VAL A CA 1
ATOM 654 C C . VAL A 1 86 ? -5.125 7.090 -0.259 1.00 78.06 86 VAL A C 1
ATOM 656 O O . VAL A 1 86 ? -5.040 5.898 0.036 1.00 78.06 86 VAL A O 1
ATOM 659 N N . ASP A 1 87 ? -4.327 8.027 0.257 1.00 86.12 87 ASP A N 1
ATOM 660 C CA . ASP A 1 87 ? -3.361 7.756 1.323 1.00 86.12 87 ASP A CA 1
ATOM 661 C C . ASP A 1 87 ? -4.099 7.255 2.575 1.00 86.12 87 ASP A C 1
ATOM 663 O O . ASP A 1 87 ? -4.803 8.009 3.250 1.00 86.12 87 ASP A O 1
ATOM 667 N N . LEU A 1 88 ? -3.927 5.970 2.894 1.00 86.88 88 LEU A N 1
ATOM 668 C CA . LEU A 1 88 ? -4.569 5.310 4.032 1.00 86.88 88 LEU A CA 1
ATOM 669 C C . LEU A 1 88 ? -4.158 5.882 5.388 1.00 86.88 88 LEU A C 1
ATOM 671 O O . LEU A 1 88 ? -4.862 5.642 6.364 1.00 86.88 88 LEU A O 1
ATOM 675 N N . ASN A 1 89 ? -3.053 6.620 5.480 1.00 90.06 89 ASN A N 1
ATOM 676 C CA . ASN A 1 89 ? -2.567 7.223 6.717 1.00 90.06 89 ASN A CA 1
ATOM 677 C C . ASN A 1 89 ? -2.976 8.693 6.854 1.00 90.06 89 ASN A C 1
ATOM 679 O O . ASN A 1 89 ? -3.234 9.137 7.971 1.00 90.06 89 ASN A O 1
ATOM 683 N N . ALA A 1 90 ? -3.097 9.427 5.745 1.00 88.00 90 ALA A N 1
ATOM 684 C CA . ALA A 1 90 ? -3.436 10.854 5.762 1.00 88.00 90 ALA A CA 1
ATOM 685 C C . ALA A 1 90 ? -4.915 11.160 5.463 1.00 88.00 90 ALA A C 1
ATOM 687 O O . ALA A 1 90 ? -5.446 12.176 5.914 1.00 88.00 90 ALA A O 1
ATOM 688 N N . ALA A 1 91 ? -5.608 10.310 4.702 1.00 88.69 91 ALA A N 1
ATOM 689 C CA . ALA A 1 91 ? -6.959 10.611 4.238 1.00 88.69 91 ALA A CA 1
ATOM 690 C C . ALA A 1 91 ? -7.976 10.633 5.379 1.00 88.69 91 ALA A C 1
ATOM 692 O O . ALA A 1 91 ? -7.954 9.778 6.264 1.00 88.69 91 ALA A O 1
ATOM 693 N N . SER A 1 92 ? -8.921 11.574 5.336 1.00 90.75 92 SER A N 1
ATOM 694 C CA . SER A 1 92 ? -10.014 11.628 6.310 1.00 90.75 92 SER A CA 1
ATOM 695 C C . SER A 1 92 ? -10.937 10.404 6.191 1.00 90.75 92 SER A C 1
ATOM 697 O O . SER A 1 92 ? -11.099 9.848 5.101 1.00 90.75 92 SER A O 1
ATOM 699 N N . ALA A 1 93 ? -11.617 10.027 7.280 1.00 91.31 93 ALA A N 1
ATOM 700 C CA . ALA A 1 93 ? -12.640 8.975 7.235 1.00 91.31 93 ALA A CA 1
ATOM 701 C C . ALA A 1 93 ? -13.727 9.280 6.183 1.00 91.31 93 ALA A C 1
ATOM 703 O O . ALA A 1 93 ? -14.179 8.389 5.470 1.00 91.31 93 ALA A O 1
ATOM 704 N N . ALA A 1 94 ? -14.085 10.558 6.001 1.00 91.81 94 ALA A N 1
ATOM 705 C CA . ALA A 1 94 ? -15.031 10.978 4.970 1.00 91.81 94 ALA A CA 1
ATOM 706 C C . ALA A 1 94 ? -14.520 10.695 3.547 1.00 91.81 94 ALA A C 1
ATOM 708 O O . ALA A 1 94 ? -15.295 10.236 2.710 1.00 91.81 94 ALA A O 1
ATOM 709 N N . THR A 1 95 ? -13.231 10.921 3.278 1.00 91.19 95 THR A N 1
ATOM 710 C CA . THR A 1 95 ? -12.598 10.613 1.985 1.00 91.19 95 THR A CA 1
ATOM 711 C C . THR A 1 95 ? -12.613 9.110 1.716 1.00 91.19 95 THR A C 1
ATOM 713 O O . THR A 1 95 ? -13.042 8.683 0.648 1.00 91.19 95 THR A O 1
ATOM 716 N N . ILE A 1 96 ? -12.214 8.301 2.700 1.00 93.12 96 ILE A N 1
ATOM 717 C CA . ILE A 1 96 ? -12.201 6.834 2.589 1.00 93.12 96 ILE A CA 1
ATOM 718 C C . ILE A 1 96 ? -13.623 6.292 2.378 1.00 93.12 96 ILE A C 1
ATOM 720 O O . ILE A 1 96 ? -13.839 5.418 1.541 1.00 93.12 96 ILE A O 1
ATOM 724 N N . ARG A 1 97 ? -14.624 6.867 3.056 1.00 94.56 97 ARG A N 1
ATOM 725 C CA . ARG A 1 97 ? -16.037 6.532 2.838 1.00 94.56 97 ARG A CA 1
ATOM 726 C C . ARG A 1 97 ? -16.471 6.768 1.390 1.00 94.56 97 ARG A C 1
ATOM 728 O O . ARG A 1 97 ? -17.160 5.919 0.835 1.00 94.56 97 ARG A O 1
ATOM 735 N N . GLN A 1 98 ? -16.065 7.879 0.765 1.00 91.12 98 GLN A N 1
ATOM 736 C CA . GLN A 1 98 ? -16.391 8.141 -0.646 1.00 91.12 98 GLN A CA 1
ATOM 737 C C . GLN A 1 98 ? -15.770 7.108 -1.590 1.00 91.12 98 GLN A C 1
ATOM 739 O O . GLN A 1 98 ? -16.408 6.729 -2.568 1.00 91.12 98 GLN A O 1
ATOM 744 N N . VAL A 1 99 ? -14.571 6.603 -1.279 1.00 90.00 99 VAL A N 1
ATOM 745 C CA . VAL A 1 99 ? -13.967 5.500 -2.043 1.00 90.00 99 VAL A CA 1
ATOM 746 C C . VAL A 1 99 ? -14.846 4.255 -1.968 1.00 90.00 99 VAL A C 1
ATOM 748 O O . VAL A 1 99 ? -15.177 3.685 -3.001 1.00 90.00 99 VAL A O 1
ATOM 751 N N . PHE A 1 100 ? -15.282 3.857 -0.771 1.00 92.00 100 PHE A N 1
ATOM 752 C CA . PHE A 1 100 ? -16.152 2.688 -0.613 1.00 92.00 100 PHE A CA 1
ATOM 753 C C . PHE A 1 100 ? -17.502 2.843 -1.316 1.00 92.00 100 PHE A C 1
ATOM 755 O O . PHE A 1 100 ? -17.943 1.911 -1.987 1.00 92.00 100 PHE A O 1
ATOM 762 N N . LEU A 1 101 ? -18.121 4.023 -1.225 1.00 91.81 101 LEU A N 1
ATOM 763 C CA . LEU A 1 101 ? -19.346 4.335 -1.965 1.00 91.81 101 LEU A CA 1
ATOM 764 C C . LEU A 1 101 ? -19.131 4.222 -3.482 1.00 91.81 101 LEU A C 1
ATOM 766 O O . LEU A 1 101 ? -19.948 3.624 -4.177 1.00 91.81 101 LEU A O 1
ATOM 770 N N . GLY A 1 102 ? -18.008 4.735 -3.996 1.00 85.75 102 GLY A N 1
ATOM 771 C CA . GLY A 1 102 ? -17.637 4.619 -5.410 1.00 85.75 102 GLY A CA 1
ATOM 772 C C . GLY A 1 102 ? -17.421 3.175 -5.877 1.00 85.75 102 GLY A C 1
ATOM 773 O O . GLY A 1 102 ? -17.635 2.875 -7.048 1.00 85.75 102 GLY A O 1
ATOM 774 N N . GLN A 1 103 ? -17.064 2.275 -4.958 1.00 87.44 103 GLN A N 1
ATOM 775 C CA . GLN A 1 103 ? -16.931 0.835 -5.200 1.00 87.44 103 GLN A CA 1
ATOM 776 C C . GLN A 1 103 ? -18.250 0.058 -5.020 1.00 87.44 103 GLN A C 1
ATOM 778 O O . GLN A 1 103 ? -18.253 -1.165 -5.152 1.00 87.44 103 GLN A O 1
ATOM 783 N N . GLY A 1 104 ? -19.366 0.740 -4.735 1.00 90.69 104 GLY A N 1
ATOM 784 C CA . GLY A 1 104 ? -20.694 0.132 -4.625 1.00 90.69 104 GLY A CA 1
ATOM 785 C C . GLY A 1 104 ? -21.050 -0.414 -3.240 1.00 90.69 104 GLY A C 1
ATOM 786 O O . GLY A 1 104 ? -22.007 -1.176 -3.127 1.00 90.69 104 GLY A O 1
ATOM 787 N N . LEU A 1 105 ? -20.309 -0.054 -2.184 1.00 93.94 105 LEU A N 1
ATOM 788 C CA . LEU A 1 105 ? -20.728 -0.372 -0.816 1.00 93.94 105 LEU A CA 1
ATOM 789 C C . LEU A 1 105 ? -21.893 0.529 -0.390 1.00 93.94 105 LEU A C 1
ATOM 791 O O . LEU A 1 105 ? -21.891 1.731 -0.650 1.00 93.94 105 LEU A O 1
ATOM 795 N N . GLU A 1 106 ? -22.839 -0.043 0.354 1.00 95.69 106 GLU A N 1
ATOM 796 C CA . GLU A 1 106 ? -23.911 0.707 1.013 1.00 95.69 106 GLU A CA 1
ATOM 797 C C . GLU A 1 106 ? -23.357 1.736 2.009 1.00 95.69 106 GLU A C 1
ATOM 799 O O . GLU A 1 106 ? -22.346 1.490 2.677 1.00 95.69 106 GLU A O 1
ATOM 804 N N . LEU A 1 107 ? -24.050 2.871 2.165 1.00 94.38 107 LEU A N 1
ATOM 805 C CA . LEU A 1 107 ? -23.603 4.002 2.994 1.00 94.38 107 LEU A CA 1
ATOM 806 C C . LEU A 1 107 ? -23.243 3.597 4.426 1.00 94.38 107 LEU A C 1
ATOM 808 O O . LEU A 1 107 ? -22.224 4.033 4.968 1.00 94.38 107 LEU A O 1
ATOM 812 N N . ASP A 1 108 ? -24.054 2.732 5.017 1.00 94.88 108 ASP A N 1
ATOM 813 C CA . ASP A 1 108 ? -23.853 2.203 6.359 1.00 94.88 108 ASP A CA 1
ATOM 814 C C . ASP A 1 108 ? -22.577 1.361 6.465 1.00 94.88 108 ASP A C 1
ATOM 816 O O . ASP A 1 108 ? -21.788 1.520 7.397 1.00 94.88 108 ASP A O 1
ATOM 820 N N . ALA A 1 10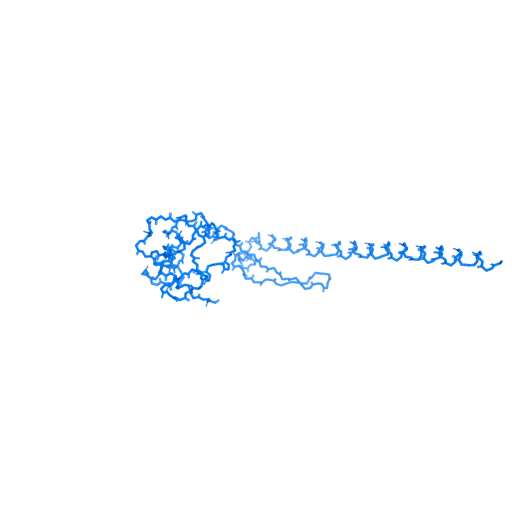9 ? -22.337 0.480 5.491 1.00 94.19 109 ALA A N 1
ATOM 821 C CA . ALA A 1 109 ? -21.137 -0.350 5.453 1.00 94.19 109 ALA A CA 1
ATOM 822 C C . ALA A 1 109 ? -19.882 0.499 5.205 1.00 94.19 109 ALA A C 1
ATOM 824 O O . ALA A 1 109 ? -18.885 0.342 5.910 1.00 94.19 109 ALA A O 1
ATOM 825 N N . ALA A 1 110 ? -19.961 1.443 4.263 1.00 94.94 110 ALA A N 1
ATOM 826 C CA . ALA A 1 110 ? -18.889 2.379 3.954 1.00 94.94 110 ALA A CA 1
ATOM 827 C C . ALA A 1 110 ? -18.513 3.238 5.172 1.00 94.94 110 ALA A C 1
ATOM 829 O O . ALA A 1 110 ? -17.329 3.423 5.444 1.00 94.94 110 ALA A O 1
ATOM 830 N N . THR A 1 111 ? -19.507 3.714 5.932 1.00 95.56 111 THR A N 1
ATOM 831 C CA . THR A 1 111 ? -19.297 4.507 7.155 1.00 95.56 111 THR A CA 1
ATOM 832 C C . THR A 1 111 ? -18.637 3.683 8.256 1.00 95.56 111 THR A C 1
ATOM 834 O O . THR A 1 111 ? -17.644 4.120 8.836 1.00 95.56 111 THR A O 1
ATOM 837 N N . ARG A 1 112 ? -19.130 2.462 8.510 1.00 95.25 112 ARG A N 1
ATOM 838 C CA . ARG A 1 112 ? -18.522 1.566 9.506 1.00 95.25 112 ARG A CA 1
ATOM 839 C C . ARG A 1 112 ? -17.067 1.248 9.171 1.00 95.25 112 ARG A C 1
ATOM 841 O O . ARG A 1 112 ? -16.204 1.343 10.037 1.00 95.25 112 ARG A O 1
ATOM 848 N N . LEU A 1 113 ? -16.772 0.891 7.921 1.00 95.44 113 LEU A N 1
ATOM 849 C CA . LEU A 1 113 ? -15.403 0.561 7.517 1.00 95.44 113 LEU A CA 1
ATOM 850 C C . LEU A 1 113 ? -14.479 1.780 7.567 1.00 95.44 113 LEU A C 1
ATOM 852 O O . LEU A 1 113 ? -13.350 1.653 8.033 1.00 95.44 113 LEU A O 1
ATOM 856 N N . SER A 1 114 ? -14.940 2.963 7.150 1.00 95.19 114 SER A N 1
ATOM 857 C CA . SER A 1 114 ? -14.117 4.174 7.229 1.00 95.19 114 SER A CA 1
ATOM 858 C C . SER A 1 114 ? -13.773 4.565 8.666 1.00 95.19 114 SER A C 1
ATOM 860 O O . SER A 1 114 ? -12.635 4.955 8.927 1.00 95.19 114 SER A O 1
ATOM 862 N N . ASP A 1 115 ? -14.723 4.430 9.597 1.00 95.25 115 ASP A N 1
ATOM 863 C CA . ASP A 1 115 ? -14.497 4.737 11.013 1.00 95.25 115 ASP A CA 1
ATOM 864 C C . ASP A 1 115 ? -13.500 3.750 11.632 1.00 95.25 115 ASP A C 1
ATOM 866 O O . ASP A 1 115 ? -12.571 4.158 12.324 1.00 95.25 115 ASP A O 1
ATOM 870 N N . ARG A 1 116 ? -13.618 2.457 11.308 1.00 95.50 116 ARG A N 1
ATOM 871 C CA . ARG A 1 116 ? -12.691 1.416 11.783 1.00 95.50 116 ARG A CA 1
ATOM 872 C C . ARG A 1 116 ? -11.285 1.543 11.208 1.00 95.50 116 ARG A C 1
ATOM 874 O O . ARG A 1 116 ? -10.327 1.260 11.917 1.00 95.50 116 ARG A O 1
ATOM 881 N N . ILE A 1 117 ? -11.140 1.975 9.952 1.00 95.19 117 ILE A N 1
ATOM 882 C CA . ILE A 1 117 ? -9.823 2.284 9.366 1.00 95.19 117 ILE A CA 1
ATOM 883 C C . ILE A 1 117 ? -9.183 3.473 10.084 1.00 95.19 117 ILE A C 1
ATOM 885 O O . ILE A 1 117 ? -7.975 3.476 10.316 1.00 95.19 117 ILE A O 1
ATOM 889 N N . ALA A 1 118 ? -9.976 4.483 10.437 1.00 94.25 118 ALA A N 1
ATOM 890 C CA . ALA A 1 118 ? -9.466 5.637 11.158 1.00 94.25 118 ALA A CA 1
ATOM 891 C C . ALA A 1 118 ? -9.056 5.270 12.597 1.00 94.25 118 ALA A C 1
ATOM 893 O O . ALA A 1 118 ? -7.963 5.641 13.016 1.00 94.25 118 ALA A O 1
ATOM 894 N N . ASP A 1 119 ? -9.859 4.471 13.305 1.00 94.38 119 ASP A N 1
ATOM 895 C CA . ASP A 1 119 ? -9.519 3.959 14.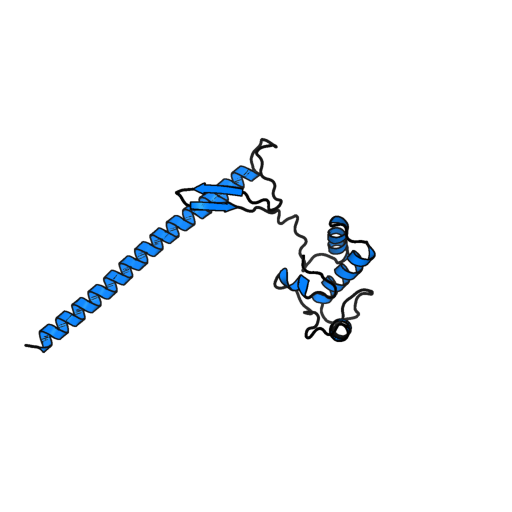641 1.00 94.38 119 ASP A CA 1
ATOM 896 C C . ASP A 1 119 ? -8.314 3.004 14.612 1.00 94.38 119 ASP A C 1
ATOM 898 O O . ASP A 1 119 ? -7.497 3.024 15.529 1.00 94.38 119 ASP A O 1
ATOM 902 N N . TRP A 1 120 ? -8.144 2.214 13.540 1.00 95.25 120 TRP A N 1
ATOM 903 C CA . TRP A 1 120 ? -6.989 1.322 13.371 1.00 95.25 120 TRP A CA 1
ATOM 904 C C . TRP A 1 120 ? -5.653 2.055 13.518 1.00 95.25 120 TRP A C 1
ATOM 906 O O . TRP A 1 120 ? -4.726 1.549 14.155 1.00 95.25 120 TRP A O 1
ATOM 916 N N . ARG A 1 121 ? -5.554 3.243 12.913 1.00 93.94 121 ARG A N 1
ATOM 917 C CA . ARG A 1 121 ? -4.310 4.018 12.825 1.00 93.94 121 ARG A CA 1
ATOM 918 C C . ARG A 1 121 ? -4.156 5.094 13.901 1.00 93.94 121 ARG A C 1
ATOM 920 O O . ARG A 1 121 ? -3.102 5.725 13.960 1.00 93.94 121 ARG A O 1
ATOM 927 N N . GLU A 1 122 ? -5.182 5.334 14.713 1.00 90.31 122 GLU A N 1
ATOM 928 C CA . GLU A 1 122 ? -5.185 6.385 15.731 1.00 90.31 122 GLU A CA 1
ATOM 929 C C . GLU A 1 122 ? -4.804 5.857 17.113 1.00 90.31 122 GLU A C 1
ATOM 931 O O . GLU A 1 122 ? -5.116 4.726 17.490 1.00 90.31 122 GLU A O 1
ATOM 936 N N . ALA A 1 123 ? -4.125 6.708 17.885 1.00 86.31 123 ALA A N 1
ATOM 937 C CA . ALA A 1 123 ? -3.820 6.413 19.276 1.00 86.31 123 ALA A CA 1
ATOM 938 C C . ALA A 1 123 ? -5.117 6.140 20.066 1.00 86.31 123 ALA A C 1
ATOM 940 O O . ALA A 1 123 ? -6.158 6.717 19.737 1.00 86.31 123 ALA A O 1
ATOM 941 N N . PRO A 1 124 ? -5.072 5.302 21.119 1.00 83.56 124 PRO A N 1
ATOM 942 C CA . PRO A 1 124 ? -6.252 4.997 21.916 1.00 83.56 124 PRO A CA 1
ATOM 943 C C . PRO A 1 124 ? -6.899 6.279 22.451 1.00 83.56 124 PRO A C 1
ATOM 945 O O . PRO A 1 124 ? -6.225 7.143 23.015 1.00 83.56 124 PRO A O 1
ATOM 948 N N . GLY A 1 125 ? -8.211 6.399 22.286 1.00 80.25 125 GLY A N 1
ATOM 949 C CA . GLY A 1 125 ? -8.965 7.592 22.652 1.00 80.25 125 GLY A CA 1
ATOM 950 C C . GLY A 1 125 ? -10.470 7.334 22.643 1.00 80.25 125 GLY A C 1
ATOM 951 O O . GLY A 1 125 ? -10.890 6.181 22.505 1.00 80.25 125 GLY A O 1
ATOM 952 N N . PRO A 1 126 ? -11.300 8.380 22.804 1.00 79.81 126 PRO A N 1
ATOM 953 C CA . PRO A 1 126 ? -12.731 8.251 22.566 1.00 79.81 126 PRO A CA 1
ATOM 954 C C . PRO A 1 126 ? -12.942 7.807 21.113 1.00 79.81 126 PRO A C 1
ATOM 956 O O . PRO A 1 126 ? -12.656 8.556 20.180 1.00 79.81 126 PRO A O 1
ATOM 959 N N . GLY A 1 127 ? -13.371 6.556 20.940 1.00 77.19 127 GLY A N 1
ATOM 960 C CA . GLY A 1 127 ? -13.565 5.946 19.629 1.00 77.19 127 GLY A CA 1
ATOM 961 C C . GLY A 1 127 ? -14.681 6.616 18.833 1.00 77.19 127 GLY A C 1
ATOM 962 O O . GLY A 1 127 ? -15.531 7.332 19.374 1.00 77.19 127 GLY A O 1
ATOM 963 N N . ARG A 1 128 ? -14.693 6.370 17.522 1.00 87.38 128 ARG A N 1
ATOM 964 C CA . ARG A 1 128 ? -15.794 6.803 16.650 1.00 87.38 128 ARG A CA 1
ATOM 965 C C . ARG A 1 128 ? -17.050 5.981 16.928 1.00 87.38 128 ARG A C 1
ATOM 967 O O . ARG A 1 128 ? -16.965 4.844 17.382 1.00 87.38 128 ARG A O 1
ATOM 974 N N . LEU A 1 129 ? -18.222 6.525 16.586 1.00 87.62 129 LEU A N 1
ATOM 975 C CA . LEU A 1 129 ? -19.517 5.857 16.799 1.00 87.62 129 LEU A CA 1
ATOM 976 C C . LEU A 1 129 ? -19.557 4.441 16.203 1.00 87.62 129 LEU A C 1
ATOM 978 O O . LEU A 1 129 ? -20.096 3.530 16.821 1.00 87.62 129 LEU A O 1
ATOM 982 N N . ASN A 1 130 ? -18.981 4.266 15.011 1.00 89.94 130 ASN A N 1
ATOM 983 C CA . ASN A 1 130 ? -18.900 2.977 14.326 1.00 89.94 130 ASN A CA 1
ATOM 984 C C . ASN A 1 130 ? -17.475 2.414 14.278 1.00 89.94 130 ASN A C 1
ATOM 986 O O . ASN A 1 130 ? -17.155 1.600 13.407 1.00 89.94 130 ASN A O 1
ATOM 990 N N . GLY A 1 131 ? -16.629 2.905 15.178 1.00 88.88 131 GLY A N 1
ATOM 991 C CA . GLY A 1 131 ? -15.225 2.580 15.291 1.00 88.88 131 GLY A CA 1
ATOM 992 C C . GLY A 1 131 ? -14.943 1.121 15.632 1.00 88.88 131 GLY A C 1
ATOM 993 O O . GLY A 1 131 ? -15.827 0.260 15.641 1.00 88.88 131 GLY A O 1
ATOM 994 N N . GLY A 1 132 ? -13.672 0.831 15.875 1.00 92.06 132 GLY A N 1
ATOM 995 C CA . GLY A 1 132 ? -13.228 -0.499 16.270 1.00 92.06 132 GLY A CA 1
ATOM 996 C C . GLY A 1 132 ? -12.213 -0.387 17.387 1.00 92.06 132 GLY A C 1
ATOM 997 O O . GLY A 1 132 ? -11.044 -0.138 17.115 1.00 92.06 132 GLY A O 1
ATOM 998 N N . SER A 1 133 ? -12.663 -0.580 18.622 1.00 92.94 133 SER A N 1
ATOM 999 C CA . SER A 1 133 ? -11.821 -0.579 19.818 1.00 92.94 133 SER A CA 1
ATOM 1000 C C . SER A 1 133 ? -11.190 -1.948 20.078 1.00 92.94 133 SER A C 1
ATOM 1002 O O . SER A 1 133 ? -11.670 -2.972 19.593 1.00 92.94 133 SER A O 1
ATOM 1004 N N . ASP A 1 134 ? -10.173 -2.011 20.937 1.00 93.94 134 ASP A N 1
ATOM 1005 C CA . ASP A 1 134 ? -9.594 -3.274 21.419 1.00 93.94 134 ASP A CA 1
ATOM 1006 C C . ASP A 1 134 ? -10.647 -4.251 21.947 1.00 93.94 134 ASP A C 1
ATOM 1008 O O . ASP A 1 134 ? -10.521 -5.464 21.775 1.00 93.94 134 ASP A O 1
ATOM 1012 N N . ALA A 1 135 ? -11.680 -3.728 22.613 1.00 92.44 135 ALA A N 1
ATOM 1013 C CA . ALA A 1 135 ? -12.772 -4.530 23.141 1.00 92.44 135 ALA A CA 1
ATOM 1014 C C . ALA A 1 135 ? -13.610 -5.146 22.014 1.00 92.44 135 ALA A C 1
ATOM 1016 O O . ALA A 1 135 ? -13.961 -6.318 22.113 1.00 92.44 135 ALA A O 1
ATOM 1017 N N . ASP A 1 136 ? -13.859 -4.408 20.929 1.00 93.38 136 ASP A N 1
ATOM 1018 C CA . ASP A 1 136 ? -14.610 -4.906 19.770 1.00 93.38 136 ASP A CA 1
ATOM 1019 C C . ASP A 1 136 ? -13.852 -6.022 19.047 1.00 93.38 136 ASP A C 1
ATOM 1021 O O . ASP A 1 136 ? -14.442 -7.032 18.664 1.00 93.38 136 ASP A O 1
ATOM 1025 N N . TYR A 1 137 ? -12.530 -5.885 18.909 1.00 94.81 137 TYR A N 1
ATOM 1026 C CA . TYR A 1 137 ? -11.692 -6.929 18.311 1.00 94.81 137 TYR A CA 1
ATOM 1027 C C . TYR A 1 137 ? -11.666 -8.191 19.180 1.00 94.81 137 TYR A C 1
ATOM 1029 O O . TYR A 1 137 ? -11.841 -9.299 18.668 1.00 94.81 137 TYR A O 1
ATOM 1037 N N . LYS A 1 138 ? -11.532 -8.035 20.504 1.00 94.94 138 LYS A N 1
ATOM 1038 C CA . LYS A 1 138 ? -11.599 -9.155 21.458 1.00 94.94 138 LYS A CA 1
ATOM 1039 C C . LYS A 1 138 ? -12.975 -9.821 21.463 1.00 94.94 138 LYS A C 1
ATOM 1041 O O . LYS A 1 138 ? -13.053 -11.046 21.476 1.00 94.94 138 LYS A O 1
ATOM 1046 N N . ALA A 1 139 ? -14.052 -9.038 21.413 1.00 94.19 139 ALA A N 1
ATOM 1047 C CA . ALA A 1 139 ? -15.422 -9.542 21.335 1.00 94.19 139 ALA A CA 1
ATOM 1048 C C . ALA A 1 139 ? -15.689 -10.292 20.020 1.00 94.19 139 ALA A C 1
ATOM 1050 O O . ALA A 1 139 ? -16.441 -11.263 20.008 1.00 94.19 139 ALA A O 1
ATOM 1051 N N . ALA A 1 140 ? -15.023 -9.894 18.932 1.00 93.62 140 ALA A N 1
ATOM 1052 C CA . ALA A 1 140 ? -15.020 -10.616 17.662 1.00 93.62 140 ALA A CA 1
ATOM 1053 C C . ALA A 1 140 ? -14.128 -11.878 17.663 1.00 93.62 140 ALA A C 1
ATOM 1055 O O . ALA A 1 140 ? -14.032 -12.555 16.641 1.00 93.62 140 ALA A O 1
ATOM 1056 N N . GLY A 1 141 ? -13.472 -12.207 18.784 1.00 94.94 141 GLY A N 1
ATOM 1057 C CA . GLY A 1 141 ? -12.603 -13.379 18.917 1.00 94.94 141 GLY A CA 1
ATOM 1058 C C . GLY A 1 141 ? -11.248 -13.242 18.216 1.00 94.94 141 GLY A C 1
ATOM 1059 O O . GLY A 1 141 ? -10.565 -14.245 18.008 1.00 94.94 141 GLY A O 1
ATOM 1060 N N . LEU A 1 142 ? -10.850 -12.025 17.835 1.00 94.31 142 LEU A N 1
ATOM 1061 C CA . LEU A 1 142 ? -9.565 -11.775 17.190 1.00 94.31 142 LEU A CA 1
ATOM 1062 C C . LEU A 1 142 ? -8.446 -11.755 18.239 1.00 94.31 142 LEU A C 1
ATOM 1064 O O . LEU A 1 142 ? -8.567 -11.146 19.300 1.00 94.31 142 LEU A O 1
ATOM 1068 N N . ALA A 1 143 ? -7.323 -12.401 17.921 1.00 94.88 143 ALA A N 1
ATOM 1069 C CA . ALA A 1 143 ? -6.140 -12.451 18.789 1.00 94.88 143 ALA A CA 1
ATOM 1070 C C . ALA A 1 143 ? -5.292 -11.164 18.746 1.00 94.88 143 ALA A C 1
ATOM 1072 O O . ALA A 1 143 ? -4.220 -11.099 19.345 1.00 94.88 143 ALA A O 1
ATOM 1073 N N . TYR A 1 144 ? -5.747 -10.159 18.005 1.00 94.56 144 TYR A N 1
ATOM 1074 C CA . TYR A 1 144 ? -5.065 -8.895 17.775 1.00 94.56 144 TYR A CA 1
ATOM 1075 C C . TYR A 1 144 ? -6.042 -7.736 17.967 1.00 94.56 144 TYR A C 1
ATOM 1077 O O 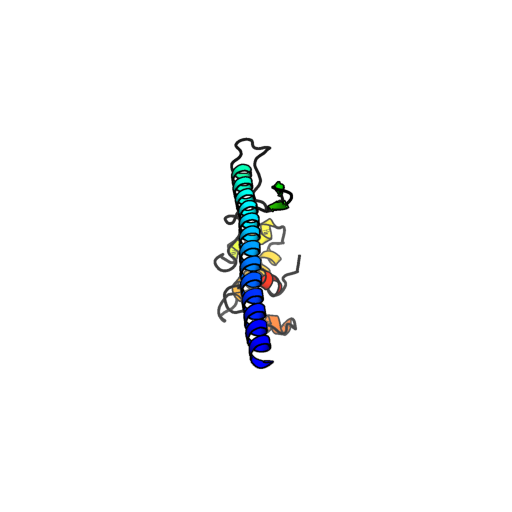. TYR A 1 144 ? -7.257 -7.918 17.950 1.00 94.56 144 TYR A O 1
ATOM 1085 N N . VAL A 1 145 ? -5.491 -6.544 18.148 1.00 94.31 145 VAL A N 1
ATOM 1086 C CA . VAL A 1 145 ? -6.215 -5.285 18.352 1.00 94.31 145 VAL A CA 1
ATOM 1087 C C . VAL A 1 145 ? -5.802 -4.283 17.264 1.00 94.31 145 VAL A C 1
ATOM 1089 O O . VAL A 1 145 ? -4.870 -4.584 16.505 1.00 94.31 145 VAL A O 1
ATOM 1092 N N . PRO A 1 146 ? -6.475 -3.124 17.143 1.00 94.56 146 PRO A N 1
ATOM 1093 C CA . PRO A 1 146 ? -5.994 -2.014 16.329 1.00 94.56 146 PRO A CA 1
ATOM 1094 C C . PRO A 1 146 ? -4.503 -1.729 16.517 1.00 94.56 146 PRO A C 1
ATOM 1096 O O . PRO A 1 146 ? -3.957 -1.847 17.613 1.00 94.56 146 PRO A O 1
ATOM 1099 N N . ARG A 1 147 ? -3.828 -1.314 15.440 1.00 94.00 147 ARG A N 1
ATOM 1100 C CA . ARG A 1 147 ? -2.393 -0.998 15.488 1.00 94.00 147 ARG A CA 1
ATOM 1101 C C . ARG A 1 147 ? -2.085 0.206 16.375 1.00 94.00 147 ARG A C 1
ATOM 1103 O O . ARG A 1 147 ? -0.975 0.314 16.890 1.00 94.00 147 ARG A O 1
ATOM 1110 N N . HIS A 1 148 ? -3.038 1.125 16.491 1.00 94.44 148 HIS A N 1
ATOM 1111 C CA . HIS A 1 148 ? -2.859 2.428 17.121 1.00 94.44 148 HIS A CA 1
ATOM 1112 C C . HIS A 1 148 ? -1.714 3.249 16.523 1.00 94.44 148 HIS A C 1
ATOM 1114 O O . HIS A 1 148 ? -0.989 3.967 17.212 1.00 94.44 148 HIS A O 1
ATOM 1120 N N . GLY A 1 149 ? -1.536 3.121 15.212 1.00 92.06 149 GLY A N 1
ATOM 1121 C CA . GLY A 1 149 ? -0.514 3.834 14.466 1.00 92.06 149 GLY A CA 1
ATOM 1122 C C . GLY A 1 149 ? -0.624 3.566 12.972 1.00 92.06 149 GLY A C 1
ATOM 1123 O O . GLY A 1 149 ? -1.314 2.644 12.545 1.00 92.06 149 GLY A O 1
ATOM 1124 N N . ALA A 1 150 ? 0.092 4.358 12.177 1.00 92.06 150 ALA A N 1
ATOM 1125 C CA . ALA A 1 150 ? 0.043 4.320 10.715 1.00 92.06 150 ALA A CA 1
ATOM 1126 C C . ALA A 1 150 ? 0.145 2.898 10.130 1.00 92.06 150 ALA A C 1
ATOM 1128 O O . ALA A 1 150 ? 0.999 2.117 10.550 1.00 92.06 150 ALA A O 1
ATOM 1129 N N . PHE A 1 151 ? -0.657 2.583 9.117 1.00 92.69 151 PHE A N 1
ATOM 1130 C CA . PHE A 1 151 ? -0.513 1.369 8.315 1.00 92.69 151 PHE A CA 1
ATOM 1131 C C . PHE A 1 151 ? 0.923 1.259 7.788 1.00 92.69 151 PHE A C 1
ATOM 1133 O O . PHE A 1 151 ? 1.433 2.219 7.203 1.00 92.69 151 PHE A O 1
ATOM 1140 N N . GLN A 1 152 ? 1.578 0.111 7.994 1.00 90.31 152 GLN A N 1
ATOM 1141 C CA . GLN A 1 152 ? 2.907 -0.146 7.404 1.00 90.31 152 GLN A CA 1
ATOM 1142 C C . GLN A 1 152 ? 2.805 -0.724 5.998 1.00 90.31 152 GLN A C 1
ATOM 1144 O O . GLN A 1 152 ? 3.714 -0.573 5.188 1.00 90.31 152 GLN A O 1
ATOM 1149 N N . THR A 1 153 ? 1.702 -1.415 5.729 1.00 86.50 153 THR A N 1
ATOM 1150 C CA . THR A 1 153 ? 1.424 -2.101 4.470 1.00 86.50 153 THR A CA 1
ATOM 1151 C C . THR A 1 153 ? -0.063 -1.968 4.153 1.00 86.50 153 THR A C 1
ATOM 1153 O O . THR A 1 153 ? -0.880 -1.803 5.061 1.00 86.50 153 THR A O 1
ATOM 1156 N N . VAL A 1 154 ? -0.438 -2.034 2.874 1.00 86.00 154 VAL A N 1
ATOM 1157 C CA . VAL A 1 154 ? -1.859 -2.004 2.470 1.00 86.00 154 VAL A CA 1
ATOM 1158 C C . VAL A 1 154 ? -2.564 -3.280 2.934 1.00 86.00 154 VAL A C 1
ATOM 1160 O O . VAL A 1 154 ? -3.747 -3.274 3.260 1.00 86.00 154 VAL A O 1
ATOM 1163 N N . GLU A 1 155 ? -1.812 -4.372 3.027 1.00 88.12 155 GLU A N 1
ATOM 1164 C CA . GLU A 1 155 ? -2.236 -5.686 3.478 1.00 88.12 155 GLU A CA 1
ATOM 1165 C C . GLU A 1 155 ? -2.855 -5.677 4.876 1.00 88.12 155 GLU A C 1
ATOM 1167 O O . GLU A 1 155 ? -3.757 -6.477 5.122 1.00 88.12 155 GLU A O 1
ATOM 1172 N N . GLU A 1 156 ? -2.422 -4.774 5.761 1.00 92.56 156 GLU A N 1
ATOM 1173 C CA . GLU A 1 156 ? -2.994 -4.585 7.100 1.00 92.56 156 GLU A CA 1
ATOM 1174 C C . GLU A 1 156 ? -4.477 -4.182 7.067 1.00 92.56 156 GLU A C 1
ATOM 1176 O O . GLU A 1 156 ? -5.181 -4.425 8.044 1.00 92.56 156 GLU A O 1
ATOM 1181 N N . LEU A 1 157 ? -5.008 -3.666 5.948 1.00 92.06 157 LEU A N 1
ATOM 1182 C CA . LEU A 1 157 ? -6.450 -3.426 5.806 1.00 92.06 157 LEU A CA 1
ATOM 1183 C C . LEU A 1 157 ? -7.283 -4.688 6.052 1.00 92.06 157 LEU A C 1
ATOM 1185 O O . LEU A 1 157 ? -8.394 -4.581 6.562 1.00 92.06 157 LEU A O 1
ATOM 1189 N N . ARG A 1 158 ? -6.744 -5.882 5.761 1.00 92.94 158 ARG A N 1
ATOM 1190 C CA . ARG A 1 158 ? -7.427 -7.159 6.036 1.00 92.94 158 ARG A CA 1
ATOM 1191 C C . ARG A 1 158 ? -7.668 -7.396 7.529 1.00 92.94 158 ARG A C 1
ATOM 1193 O O . ARG A 1 158 ? -8.509 -8.209 7.890 1.00 92.94 158 ARG A O 1
ATOM 1200 N N . LEU A 1 159 ? -6.871 -6.753 8.382 1.00 94.75 159 LEU A N 1
ATOM 1201 C CA . LEU A 1 159 ? -6.964 -6.882 9.829 1.00 94.75 159 LEU A CA 1
ATOM 1202 C C . LEU A 1 159 ? -8.028 -5.941 10.392 1.00 94.75 159 LEU A C 1
ATOM 1204 O O . LEU A 1 159 ? -8.504 -6.181 11.494 1.00 94.75 159 LEU A O 1
ATOM 1208 N N . VAL A 1 160 ? -8.444 -4.917 9.641 1.00 95.06 160 VAL A N 1
ATOM 1209 C CA . VAL A 1 160 ? -9.496 -4.002 10.077 1.00 95.06 160 VAL A CA 1
ATOM 1210 C C . VAL A 1 160 ? -10.799 -4.772 10.275 1.00 95.06 160 VAL A C 1
ATOM 1212 O O . VAL A 1 160 ? -11.260 -5.503 9.398 1.00 95.06 160 VAL A O 1
ATOM 1215 N N . LEU A 1 161 ? -11.412 -4.591 11.443 1.00 94.19 161 LEU A N 1
ATOM 1216 C CA . LEU A 1 161 ? -12.617 -5.304 11.849 1.00 94.19 161 LEU A CA 1
ATOM 1217 C C . LEU A 1 161 ? -13.732 -5.197 10.793 1.00 94.19 161 LEU A C 1
ATOM 1219 O O . LEU A 1 161 ? -14.197 -4.110 10.448 1.00 94.19 161 LEU A O 1
ATOM 1223 N N . GLY A 1 162 ? -14.219 -6.342 10.318 1.00 90.06 162 GLY A N 1
ATOM 1224 C CA . GLY A 1 162 ? -15.283 -6.417 9.313 1.00 90.06 162 GLY A CA 1
ATOM 1225 C C . GLY A 1 162 ? -14.841 -6.166 7.868 1.00 90.06 162 GLY A C 1
ATOM 1226 O O . GLY A 1 162 ? -15.706 -6.121 6.997 1.00 90.06 162 GLY A O 1
ATOM 1227 N N . MET A 1 163 ? -13.539 -6.023 7.595 1.00 90.44 163 MET A N 1
ATOM 1228 C CA . MET A 1 163 ? -13.014 -6.031 6.231 1.00 90.44 163 MET A CA 1
ATOM 1229 C C . MET A 1 163 ? -13.043 -7.458 5.669 1.00 90.44 163 MET A C 1
ATOM 1231 O O . MET A 1 163 ? -12.531 -8.388 6.289 1.00 90.44 163 MET A O 1
ATOM 1235 N N . THR A 1 164 ? -13.622 -7.646 4.486 1.00 78.50 164 THR A N 1
ATOM 1236 C CA . THR A 1 164 ? -13.572 -8.924 3.763 1.00 78.50 164 THR A CA 1
ATOM 1237 C C . THR A 1 164 ? -12.420 -8.906 2.768 1.00 78.50 164 THR A C 1
ATOM 1239 O O . THR A 1 164 ? -12.265 -7.930 2.036 1.00 78.50 164 THR A O 1
ATOM 1242 N N . ALA A 1 165 ? -11.621 -9.974 2.715 1.00 58.56 165 ALA A N 1
ATOM 1243 C CA . ALA A 1 165 ? -10.607 -10.124 1.676 1.00 58.56 165 ALA A CA 1
ATOM 1244 C C . ALA A 1 165 ? -11.295 -10.255 0.307 1.00 58.56 165 ALA A C 1
ATOM 1246 O O . ALA A 1 165 ? -12.139 -11.133 0.125 1.00 58.56 165 ALA A O 1
ATOM 1247 N N . SER A 1 166 ? -10.960 -9.356 -0.615 1.00 51.28 166 SER A N 1
ATOM 1248 C CA . SER A 1 166 ? -11.288 -9.456 -2.042 1.00 51.28 166 SER A CA 1
ATOM 1249 C C . SER A 1 166 ? -10.259 -10.297 -2.781 1.00 51.28 166 SER A C 1
ATOM 1251 O O . SER A 1 166 ? -9.059 -10.092 -2.482 1.00 51.28 166 SER A O 1
#

Radius of gyration: 27.84 Å; chains: 1; bounding box: 86×44×53 Å

pLDDT: mean 86.03, std 9.73, range [50.94, 95.69]

Secondary structure (DSSP, 8-state):
-HHHHHHHHHHHHHHHHHHHHHHHHHHHHHHHHHHHHHHHHHHHHHHHHHH-SSTTTSPPSB---EEEEETTEEEEE--B-STTS--TTTS-HHHHHHHHHHTT--HHHHHHHHHHHHHHHSPSSS--TT---HHHHHHTT-S----SS--SSGGGGGGSTTPPP-

Foldseek 3Di:
DVVVVVVVVVVVVVVVVVVVVVVVVVVVVVVVVVVVVVVVVQVVVLCCQCPPPDPVSRDDQCQDWDWDDDPNDIDIDGHHDPVPDDQLAPDALVRQLVVCVVVPDDSVLSSLLSQQSVLLAAADDPGDPSYFAQVNCVVVVHPDGRPNRHDPDPVCSCVRPPDDDD

Sequence (166 aa):
MLWALTAIALLAAAAQSLTATSYDAERRALDAAQAQSVLDAAVTRAVLGISDRRPRARWRVDGTARMFVFRDAAVRILVQDELGRVDLNAASAATIRQVFLGQGLELDAATRLSDRIADWREAPGPGRLNGGSDADYKAAGLAYVPRHGAFQTVEELRLVLGMTAS